Protein 5C6X (pdb70)

CATH classification: 3.10.180.10

Radius of gyration: 14.89 Å; Cα contacts (8 Å, |Δi|>4): 231; chain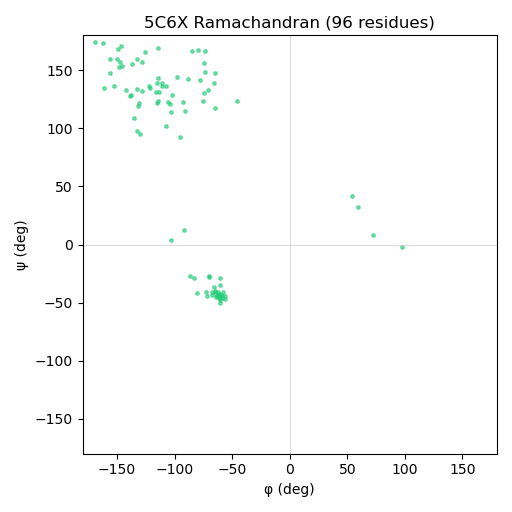s: 1; bounding box: 40×33×23 Å

Structure (mmCIF, N/CA/C/O backbone):
data_5C6X
#
_entry.id   5C6X
#
_cell.length_a   42.420
_cell.length_b   42.420
_cell.length_c   117.610
_cell.angle_alpha   90.00
_cell.angle_beta   90.00
_cell.angle_gamma   90.00
#
_symmetry.space_group_name_H-M   'P 43 21 2'
#
loop_
_entity.id
_entity.type
_entity.pdbx_description
1 polymer 'Glyoxalase/bleomycin resistance protein/dioxygenase'
2 non-polymer 'COBALT (II) ION'
3 non-polymer GLYCEROL
4 non-polymer 'SODIUM ION'
5 water water
#
loop_
_atom_site.group_PDB
_atom_site.id
_atom_site.type_symbol
_atom_site.label_atom_id
_atom_site.label_alt_id
_atom_site.label_comp_id
_atom_site.label_asym_id
_atom_site.label_entity_id
_atom_site.label_seq_id
_atom_site.pdbx_PDB_ins_code
_atom_site.Cartn_x
_atom_site.Cartn_y
_atom_site.Cartn_z
_atom_site.occupancy
_atom_site.B_iso_or_equiv
_atom_site.auth_seq_id
_atom_site.auth_comp_id
_atom_site.auth_asym_id
_atom_site.auth_atom_id
_atom_site.pdbx_PDB_model_num
ATOM 1 N N . MET A 1 4 ? -27.177 -23.758 -6.296 1.00 50.33 4 MET A N 1
ATOM 2 C CA . MET A 1 4 ? -27.896 -22.529 -5.971 1.00 42.49 4 MET A CA 1
ATOM 3 C C . MET A 1 4 ? -27.097 -21.289 -6.382 1.00 41.69 4 MET A C 1
ATOM 4 O O . MET A 1 4 ? -27.204 -20.812 -7.514 1.00 38.83 4 MET A O 1
ATOM 6 N N . SER A 1 5 ? -26.310 -20.761 -5.452 1.00 29.81 5 SER A N 1
ATOM 7 C CA . SER A 1 5 ? -25.339 -19.720 -5.782 1.00 22.88 5 SER A CA 1
ATOM 8 C C . SER A 1 5 ? -24.145 -19.895 -4.868 1.00 20.15 5 SER A C 1
ATOM 9 O O . SER A 1 5 ? -24.265 -20.497 -3.799 1.00 23.60 5 SER A O 1
ATOM 12 N N . ARG A 1 6 ? -22.982 -19.391 -5.285 1.00 16.10 6 ARG A N 1
ATOM 13 C CA . ARG A 1 6 ? -21.814 -19.460 -4.420 1.00 17.38 6 ARG A CA 1
ATOM 14 C C . ARG A 1 6 ? -20.985 -18.206 -4.545 1.00 14.78 6 ARG A C 1
ATOM 15 O O . ARG A 1 6 ? -20.998 -17.531 -5.574 1.00 14.86 6 ARG A O 1
ATOM 23 N N A VAL A 1 7 ? -20.240 -17.894 -3.494 0.47 14.35 7 VAL A N 1
ATOM 24 N N B VAL A 1 7 ? -20.247 -17.898 -3.484 0.53 14.35 7 VAL A N 1
ATOM 25 C CA A VAL A 1 7 ? -19.378 -16.726 -3.533 0.47 13.99 7 VAL A CA 1
ATOM 26 C CA B VAL A 1 7 ? -19.370 -16.737 -3.475 0.53 14.01 7 VAL A CA 1
ATOM 27 C C A VAL A 1 7 ? -18.189 -16.981 -4.442 0.47 14.05 7 VAL A C 1
ATOM 28 C C B VAL A 1 7 ? -18.190 -16.988 -4.398 0.53 14.07 7 VAL A C 1
ATOM 29 O O A VAL A 1 7 ? -17.695 -18.110 -4.547 0.47 14.15 7 VAL A O 1
ATOM 30 O O B VAL A 1 7 ? -17.686 -18.114 -4.493 0.53 14.19 7 VAL A O 1
ATOM 37 N N A GLN A 1 8 ? -17.755 -15.931 -5.126 0.47 12.59 8 GLN A N 1
ATOM 38 N N B GLN A 1 8 ? -17.773 -15.939 -5.098 0.53 12.57 8 GLN A N 1
ATOM 39 C CA A GLN A 1 8 ? -16.482 -15.971 -5.820 0.47 13.96 8 GLN A CA 1
ATOM 40 C CA B GLN A 1 8 ? -16.537 -15.967 -5.858 0.53 13.95 8 GLN A CA 1
ATOM 41 C C A GLN A 1 8 ? -15.507 -15.063 -5.093 0.47 13.86 8 GLN A C 1
ATOM 42 C C B GLN A 1 8 ? -15.550 -15.065 -5.134 0.53 13.84 8 GLN A C 1
ATOM 43 O O A GLN A 1 8 ? -15.793 -13.883 -4.859 0.47 14.78 8 GLN A O 1
ATOM 44 O O B GLN A 1 8 ? -15.859 -13.911 -4.811 0.53 14.68 8 GLN A O 1
ATOM 55 N N A LEU A 1 9 ? -14.367 -15.627 -4.715 0.47 11.92 9 LEU A N 1
ATOM 56 N N B LEU A 1 9 ? -14.377 -15.610 -4.846 0.53 11.92 9 LEU A N 1
ATOM 57 C CA A LEU A 1 9 ? -13.262 -14.851 -4.179 0.47 12.28 9 LEU A CA 1
ATOM 58 C CA B LEU A 1 9 ? -13.300 -14.853 -4.230 0.53 12.29 9 LEU A CA 1
ATOM 59 C C A LEU A 1 9 ? -12.164 -14.820 -5.226 0.47 12.06 9 LEU A C 1
ATOM 60 C C B LEU A 1 9 ? -12.140 -14.817 -5.203 0.53 12.03 9 LEU A C 1
ATOM 61 O O A LEU A 1 9 ? -11.661 -15.866 -5.622 0.47 12.67 9 LEU A O 1
ATOM 62 O O B LEU A 1 9 ? -11.572 -15.854 -5.525 0.53 12.66 9 LEU A O 1
ATOM 71 N N . ALA A 1 10 ? -11.804 -13.630 -5.686 1.00 12.57 10 ALA A N 1
ATOM 72 C CA . ALA A 1 10 ? -10.668 -13.494 -6.605 1.00 11.57 10 ALA A CA 1
ATOM 73 C C . ALA A 1 10 ? -9.512 -12.785 -5.908 1.00 13.30 10 ALA A C 1
ATOM 74 O O . ALA A 1 10 ? -9.642 -11.643 -5.448 1.00 13.81 10 ALA A O 1
ATOM 76 N N . LEU A 1 11 ? -8.384 -13.486 -5.830 1.00 13.02 11 LEU A N 1
ATOM 77 C CA . LEU A 1 11 ? -7.199 -13.010 -5.122 1.00 14.33 11 LEU A CA 1
ATOM 78 C C . LEU A 1 11 ? -6.106 -12.706 -6.127 1.00 14.23 11 LEU A C 1
ATOM 79 O O . LEU A 1 11 ? -5.887 -13.489 -7.052 1.00 16.95 11 LEU A O 1
ATOM 84 N N . ARG A 1 12 ? -5.436 -11.576 -5.942 1.00 14.44 12 ARG A N 1
ATOM 85 C CA . ARG A 1 12 ? -4.229 -11.262 -6.707 1.00 17.19 12 ARG A CA 1
ATOM 86 C C . ARG A 1 12 ? -3.065 -11.804 -5.889 1.00 16.85 12 ARG A C 1
ATOM 87 O O . ARG A 1 12 ? -2.824 -11.342 -4.775 1.00 17.64 12 ARG A O 1
ATOM 95 N N . VAL A 1 13 ? -2.361 -12.795 -6.425 1.00 15.74 13 VAL A N 1
ATOM 96 C CA . VAL A 1 13 ? -1.310 -13.469 -5.665 1.00 16.64 13 VAL A CA 1
ATOM 97 C C . VAL A 1 13 ? 0.060 -13.221 -6.291 1.00 19.67 13 VAL A C 1
ATOM 98 O O . VAL A 1 13 ? 0.187 -13.146 -7.517 1.00 18.85 13 VAL A O 1
ATOM 102 N N . PRO A 1 14 ? 1.088 -13.076 -5.445 1.00 18.68 14 PRO A N 1
ATOM 103 C CA . PRO A 1 14 ? 2.427 -12.841 -6.002 1.00 21.26 14 PRO A CA 1
ATOM 104 C C . PRO A 1 14 ? 3.021 -14.066 -6.703 1.00 23.74 14 PRO A C 1
ATOM 105 O O . PRO A 1 14 ? 3.831 -13.890 -7.614 1.00 26.53 14 PRO A O 1
ATOM 109 N N . ASP A 1 15 ? 2.626 -15.270 -6.304 1.00 17.21 15 ASP A N 1
ATOM 110 C CA . ASP A 1 15 ? 3.209 -16.502 -6.844 1.00 24.85 15 ASP A CA 1
ATOM 111 C C . ASP A 1 15 ? 2.080 -17.454 -7.216 1.00 20.00 15 ASP A C 1
ATOM 112 O O . ASP A 1 15 ? 1.556 -18.163 -6.358 1.00 20.25 15 ASP A O 1
ATOM 117 N N . LEU A 1 16 ? 1.701 -17.475 -8.490 1.00 19.69 16 LEU A N 1
ATOM 118 C CA . LEU A 1 16 ? 0.604 -18.346 -8.909 1.00 16.61 16 LEU A CA 1
ATOM 119 C C . LEU A 1 16 ? 0.857 -19.813 -8.613 1.00 16.69 16 LEU A C 1
ATOM 120 O O . LEU A 1 16 ? -0.017 -20.514 -8.102 1.00 18.81 16 LEU A O 1
ATOM 125 N N . GLU A 1 17 ? 2.057 -20.297 -8.932 1.00 17.61 17 GLU A N 1
ATOM 126 C CA . GLU A 1 17 ? 2.349 -21.703 -8.712 1.00 17.29 17 GLU A CA 1
ATOM 127 C C . GLU A 1 17 ? 2.290 -22.096 -7.242 1.00 13.75 17 GLU A C 1
ATOM 128 O O . GLU A 1 17 ? 1.705 -23.124 -6.907 1.00 17.91 17 GLU A O 1
ATOM 134 N N . ALA A 1 18 ? 2.855 -21.261 -6.375 1.00 17.33 18 ALA A N 1
ATOM 135 C CA . ALA A 1 18 ? 2.829 -21.554 -4.949 1.00 17.77 18 ALA A CA 1
ATOM 136 C C . ALA A 1 18 ? 1.393 -21.528 -4.446 1.00 16.08 18 ALA A C 1
ATOM 137 O O . ALA A 1 18 ? 0.991 -22.366 -3.636 1.00 17.04 18 ALA A O 1
ATOM 139 N N . SER A 1 19 ? 0.619 -20.574 -4.948 1.00 17.44 19 SER A N 1
ATOM 140 C CA . SER A 1 19 ? -0.768 -20.461 -4.518 1.00 16.09 19 SER A CA 1
ATOM 141 C C . SER A 1 19 ? -1.623 -21.645 -4.971 1.00 16.07 19 SER A C 1
ATOM 142 O O . SER A 1 19 ? -2.464 -22.138 -4.216 1.00 15.49 19 SER A O 1
ATOM 145 N N . ILE A 1 20 ? -1.428 -22.115 -6.204 1.00 16.12 20 ILE A N 1
ATOM 146 C CA . ILE A 1 20 ? -2.133 -23.324 -6.633 1.00 15.80 20 ILE A CA 1
ATOM 147 C C . ILE A 1 20 ? -1.877 -24.528 -5.713 1.00 15.42 20 ILE A C 1
ATOM 148 O O . ILE A 1 20 ? -2.810 -25.251 -5.340 1.00 17.07 20 ILE A O 1
ATOM 153 N N . GLY A 1 21 ? -0.617 -24.735 -5.337 1.00 17.05 21 GLY A N 1
ATOM 154 C CA . GLY A 1 21 ? -0.274 -25.837 -4.452 1.00 20.90 21 GLY A CA 1
ATOM 155 C C . GLY A 1 21 ? -0.928 -25.695 -3.089 1.00 17.11 21 GLY A C 1
ATOM 156 O O . GLY A 1 21 ? -1.508 -26.649 -2.552 1.00 19.65 21 GLY A O 1
ATOM 157 N N . PHE A 1 22 ? -0.874 -24.482 -2.554 1.00 17.98 22 PHE A N 1
ATOM 158 C CA . PHE A 1 22 ? -1.476 -24.221 -1.256 1.00 15.57 22 PHE A CA 1
ATOM 159 C C . PHE A 1 22 ? -2.971 -24.486 -1.272 1.00 15.69 22 PHE A C 1
ATOM 160 O O . PHE A 1 22 ? -3.496 -25.177 -0.403 1.00 16.90 22 PHE A O 1
ATOM 168 N N . TYR A 1 23 ? -3.665 -23.924 -2.257 1.00 13.26 23 TYR A N 1
ATOM 169 C CA . TYR A 1 23 ? -5.112 -24.069 -2.307 1.00 14.40 23 TYR A CA 1
ATOM 170 C C . TYR A 1 23 ? -5.572 -25.477 -2.644 1.00 12.93 23 TYR A C 1
ATOM 171 O O . TYR A 1 23 ? -6.636 -25.901 -2.208 1.00 16.06 23 TYR A O 1
ATOM 180 N N . SER A 1 24 ? -4.744 -26.208 -3.387 1.00 18.90 24 SER A N 1
ATOM 181 C CA . SER A 1 24 ? -5.028 -27.606 -3.664 1.00 20.80 24 SER A CA 1
ATOM 182 C C . SER A 1 24 ? -5.041 -28.397 -2.369 1.00 18.47 24 SER A C 1
ATOM 183 O O . SER A 1 24 ? -5.918 -29.237 -2.159 1.00 20.43 24 SER A O 1
ATOM 186 N N . LYS A 1 25 ? -4.095 -28.092 -1.480 1.00 21.04 25 LYS A N 1
ATOM 187 C CA . LYS A 1 25 ? -4.065 -28.728 -0.168 1.00 19.93 25 LYS A CA 1
ATOM 188 C C . LYS A 1 25 ? -5.178 -28.246 0.762 1.00 20.80 25 LYS A C 1
ATOM 189 O O . LYS A 1 25 ? -5.819 -29.047 1.438 1.00 20.13 25 LYS A O 1
ATOM 195 N N . LEU A 1 26 ? -5.409 -26.938 0.806 1.00 18.30 26 LEU A N 1
ATOM 196 C CA . LEU A 1 26 ? -6.427 -26.397 1.705 1.00 18.44 26 LEU A CA 1
ATOM 197 C C . LEU A 1 26 ? -7.808 -26.973 1.416 1.00 19.06 26 LEU A C 1
ATOM 198 O O . LEU A 1 26 ? -8.543 -27.355 2.331 1.00 18.39 26 LEU A O 1
ATOM 203 N N . PHE A 1 27 ? -8.164 -27.049 0.137 1.00 17.82 27 PHE A N 1
ATOM 204 C CA . PHE A 1 27 ? -9.516 -27.461 -0.222 1.00 18.76 27 PHE A CA 1
ATOM 205 C C . PHE A 1 27 ? -9.563 -28.900 -0.718 1.00 25.13 27 PHE A C 1
ATOM 206 O O . PHE A 1 27 ? -10.622 -29.394 -1.115 1.00 29.17 27 PHE A O 1
ATOM 214 N N . GLY A 1 28 ? -8.413 -29.565 -0.672 1.00 21.78 28 GLY A N 1
ATOM 215 C CA . GLY A 1 28 ? -8.331 -30.984 -0.979 1.00 30.43 28 GLY A CA 1
ATOM 216 C C . GLY A 1 28 ? -8.794 -31.308 -2.384 1.00 33.97 28 GLY A C 1
ATOM 217 O O . GLY A 1 28 ? -9.363 -32.377 -2.632 1.00 33.88 28 GLY A O 1
ATOM 218 N N . THR A 1 29 ? -8.563 -30.375 -3.302 1.00 26.10 29 THR A N 1
ATOM 219 C CA . THR A 1 29 ? -8.927 -30.573 -4.701 1.00 34.34 29 THR A CA 1
ATOM 220 C C . THR A 1 29 ? -8.080 -29.688 -5.607 1.00 34.16 29 THR A C 1
ATOM 221 O O . THR A 1 29 ? -7.674 -28.582 -5.231 1.00 27.79 29 THR A O 1
ATOM 225 N N . GLY A 1 30 ? -7.802 -30.185 -6.804 1.00 27.47 30 GLY A N 1
ATOM 226 C CA . GLY A 1 30 ? -6.973 -29.459 -7.739 1.00 20.37 30 GLY A CA 1
ATOM 227 C C . GLY A 1 30 ? -7.744 -28.371 -8.458 1.00 17.29 30 GLY A C 1
ATOM 228 O O . GLY A 1 30 ? -8.977 -28.333 -8.403 1.00 22.74 30 GLY A O 1
ATOM 229 N N . PRO A 1 31 ? -7.018 -27.482 -9.147 1.00 18.16 31 PRO A N 1
ATOM 230 C CA . PRO A 1 31 ? -7.683 -26.405 -9.885 1.00 18.19 31 PRO A CA 1
ATOM 231 C C . PRO A 1 31 ? -8.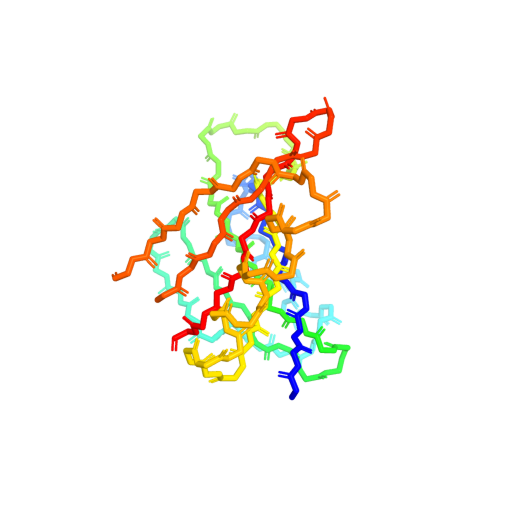530 -26.950 -11.033 1.00 20.37 31 PRO A C 1
ATOM 232 O O . PRO A 1 31 ? -8.197 -27.981 -11.627 1.00 24.71 31 PRO A O 1
ATOM 236 N N . ALA A 1 32 ? -9.623 -26.262 -11.328 1.00 18.65 32 ALA A N 1
ATOM 237 C CA . ALA A 1 32 ? -10.486 -26.630 -12.445 1.00 15.75 32 ALA A CA 1
ATOM 238 C C . ALA A 1 32 ? -9.972 -26.069 -13.765 1.00 19.69 32 ALA A C 1
ATOM 239 O O . ALA A 1 32 ? -10.214 -26.649 -14.830 1.00 23.71 32 ALA A O 1
ATOM 241 N N . LYS A 1 33 ? -9.279 -24.936 -13.697 1.00 16.66 33 LYS A N 1
ATOM 242 C CA . LYS A 1 33 ? -8.745 -24.240 -14.860 1.00 18.45 33 LYS A CA 1
ATOM 243 C C . LYS A 1 33 ? -7.382 -23.675 -14.492 1.00 23.04 33 LYS A C 1
ATOM 244 O O . LYS A 1 33 ? -7.229 -23.071 -13.428 1.00 20.60 33 LYS A O 1
ATOM 250 N N . VAL A 1 34 ? -6.392 -23.877 -15.359 1.00 18.94 34 VAL A N 1
ATOM 251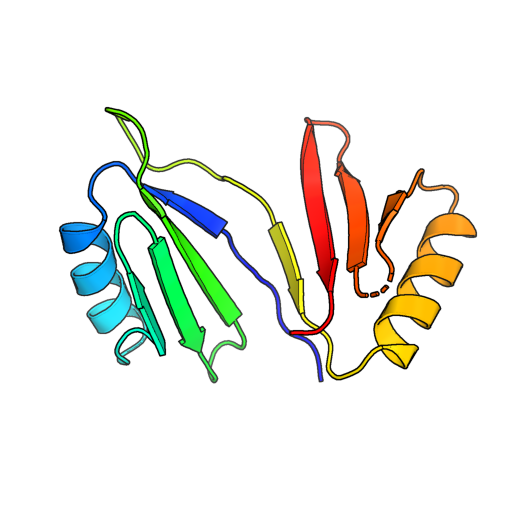 C CA . VAL A 1 34 ? -5.070 -23.289 -15.178 1.00 19.97 34 VAL A CA 1
ATOM 252 C C . VAL A 1 34 ? -4.576 -22.799 -16.511 1.00 25.10 34 VAL A C 1
ATOM 253 O O . VAL A 1 34 ? -4.569 -23.554 -17.489 1.00 25.88 34 VAL A O 1
ATOM 257 N N . ARG A 1 35 ? -4.157 -21.542 -16.549 1.00 20.31 35 ARG A N 1
ATOM 258 C CA . ARG A 1 35 ? -3.501 -20.990 -17.726 1.00 29.55 35 ARG A CA 1
ATOM 259 C C . ARG A 1 35 ? -2.519 -19.929 -17.238 1.00 32.33 35 ARG A C 1
ATOM 260 O O . ARG A 1 35 ? -2.539 -19.581 -16.059 1.00 22.31 35 ARG A O 1
ATOM 268 N N . PRO A 1 36 ? -1.617 -19.454 -18.117 1.00 25.45 36 PRO A N 1
ATOM 269 C CA . PRO A 1 36 ? -0.676 -18.409 -17.693 1.00 22.78 36 PRO A CA 1
ATOM 270 C C . PRO A 1 36 ? -1.341 -17.269 -16.922 1.00 25.67 36 PRO A C 1
ATOM 271 O O . PRO A 1 36 ? -2.303 -16.664 -17.401 1.00 24.84 36 PRO A O 1
ATOM 275 N N . GLY A 1 37 ? -0.851 -17.021 -15.709 1.00 22.77 37 GLY A N 1
ATOM 276 C CA . GLY A 1 37 ? -1.353 -15.946 -14.873 1.00 24.05 37 GLY A CA 1
ATOM 277 C C . GLY A 1 37 ? -2.732 -16.115 -14.245 1.00 18.63 37 GLY A C 1
ATOM 278 O O . GLY A 1 37 ? -3.234 -15.168 -13.634 1.00 18.96 37 GLY A O 1
ATOM 279 N N . TYR A 1 38 ? -3.328 -17.297 -14.364 1.00 17.77 38 TYR A N 1
ATOM 280 C CA . TYR A 1 38 ? -4.700 -17.493 -13.900 1.00 18.07 38 TYR A CA 1
ATOM 281 C C . TYR A 1 38 ? -4.986 -18.933 -13.494 1.00 18.74 38 TYR A C 1
ATOM 282 O O . TYR A 1 38 ? -4.629 -19.872 -14.204 1.00 19.82 38 TYR A O 1
ATOM 291 N N . ALA A 1 39 ? -5.676 -19.117 -12.373 1.00 14.90 39 ALA A N 1
ATOM 292 C CA . ALA A 1 39 ? -6.215 -20.427 -12.072 1.00 14.76 39 ALA A CA 1
ATOM 293 C C . ALA A 1 39 ? -7.536 -20.248 -11.358 1.00 14.87 39 ALA A C 1
ATOM 294 O O . ALA A 1 39 ? -7.768 -19.218 -10.720 1.00 16.71 39 ALA A O 1
ATOM 296 N N . ASN A 1 40 ? -8.406 -21.235 -11.475 1.00 15.02 40 ASN A N 1
ATOM 297 C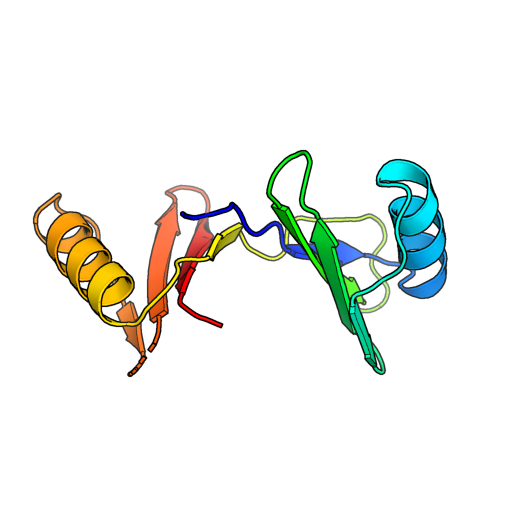 CA . ASN A 1 40 ? -9.579 -21.241 -10.605 1.00 15.82 40 ASN A CA 1
ATOM 298 C C . ASN A 1 40 ? -9.897 -22.610 -10.028 1.00 19.64 40 ASN A C 1
ATOM 299 O O . ASN A 1 40 ? -9.495 -23.641 -10.581 1.00 18.37 40 ASN A O 1
ATOM 304 N N . PHE A 1 41 ? -10.580 -22.604 -8.884 1.00 15.01 41 PHE A N 1
ATOM 305 C CA . PHE A 1 41 ? -11.026 -23.817 -8.214 1.00 14.89 41 PHE A CA 1
ATOM 306 C C . PHE A 1 41 ? -12.529 -23.751 -8.061 1.00 19.56 41 PHE A C 1
ATOM 307 O O . PHE A 1 41 ? -13.062 -22.711 -7.679 1.00 16.60 41 PHE A O 1
ATOM 315 N N . ALA A 1 42 ? -13.208 -24.860 -8.338 1.00 17.27 42 ALA A N 1
ATOM 316 C CA . ALA A 1 42 ? -14.641 -24.973 -8.084 1.00 17.44 42 ALA A CA 1
ATOM 317 C C . ALA A 1 42 ? -14.817 -25.898 -6.896 1.00 17.56 42 ALA A C 1
ATOM 318 O O . ALA A 1 42 ? -14.698 -27.130 -7.017 1.00 20.31 42 ALA A O 1
ATOM 320 N N . ILE A 1 43 ? -15.074 -25.306 -5.735 1.00 16.84 43 ILE A N 1
ATOM 321 C CA . ILE A 1 43 ? -15.123 -26.038 -4.483 1.00 16.16 43 ILE A CA 1
ATOM 322 C C . ILE A 1 43 ? -16.557 -26.278 -4.059 1.00 20.05 43 ILE A C 1
ATOM 323 O O . ILE A 1 43 ? -17.367 -25.348 -4.010 1.00 17.64 43 ILE A O 1
ATOM 328 N N . ALA A 1 44 ? -16.875 -27.531 -3.749 1.00 23.91 44 ALA A N 1
ATOM 329 C CA . ALA A 1 44 ? -18.230 -27.891 -3.356 1.00 23.24 44 ALA A CA 1
ATOM 330 C C . ALA A 1 44 ? -18.496 -27.558 -1.891 1.00 23.96 44 ALA A C 1
ATOM 331 O O . ALA A 1 44 ? -19.561 -27.048 -1.534 1.00 28.21 44 ALA A O 1
ATOM 333 N N . GLU A 1 45 ? -17.510 -27.841 -1.052 1.00 22.27 45 GLU A N 1
ATOM 334 C CA . GLU A 1 45 ? -17.638 -27.668 0.385 1.00 25.42 45 GLU A CA 1
ATOM 335 C C . GLU A 1 45 ? -16.386 -26.987 0.951 1.00 26.80 45 GLU A C 1
ATOM 336 O O . GLU A 1 45 ? -15.317 -27.596 0.991 1.00 28.30 45 GLU A O 1
ATOM 342 N N . PRO A 1 46 ? -16.494 -25.708 1.368 1.00 19.19 46 PRO A N 1
ATOM 343 C CA . PRO A 1 46 ? -17.676 -24.841 1.330 1.00 18.03 46 PRO A CA 1
ATOM 344 C C . PRO A 1 46 ? -17.922 -24.390 -0.102 1.00 15.36 46 PRO A C 1
ATOM 345 O O . PRO A 1 46 ? -16.984 -24.408 -0.897 1.00 15.10 46 PRO A O 1
ATOM 349 N N . PRO A 1 47 ? -19.165 -24.017 -0.436 1.00 15.28 47 PRO A N 1
ATOM 350 C CA . PRO A 1 47 ? -19.438 -23.630 -1.826 1.00 14.71 47 PRO A CA 1
ATOM 351 C C . PRO A 1 47 ? -18.666 -22.366 -2.156 1.00 13.51 47 PRO A C 1
ATOM 352 O O . PRO A 1 47 ? -18.884 -21.329 -1.524 1.00 15.15 47 PRO A O 1
ATOM 356 N N . LEU A 1 48 ? -17.753 -22.456 -3.119 1.00 13.00 48 LEU A N 1
ATOM 357 C CA . LEU A 1 48 ? -16.845 -21.354 -3.390 1.00 13.90 48 LEU A CA 1
ATOM 358 C C . LEU A 1 48 ? -16.233 -21.485 -4.773 1.00 14.94 48 LEU A C 1
ATOM 359 O O . LEU A 1 48 ? -15.785 -22.568 -5.163 1.00 15.04 48 LEU A O 1
ATOM 364 N N . LYS A 1 49 ? -16.208 -20.387 -5.512 1.00 12.70 49 LYS A N 1
ATOM 365 C CA . LYS A 1 49 ? -15.378 -20.285 -6.701 1.00 14.39 49 LYS A CA 1
ATOM 366 C C . LYS A 1 49 ? -14.172 -19.448 -6.321 1.00 14.83 49 LYS A C 1
ATOM 367 O O . LYS A 1 49 ? -14.306 -18.266 -6.007 1.00 13.95 49 LYS A O 1
ATOM 373 N N . LEU A 1 50 ? -12.994 -20.061 -6.327 1.00 13.09 50 LEU A N 1
ATOM 374 C CA . LEU A 1 50 ? -11.776 -19.356 -5.949 1.00 12.18 50 LEU A CA 1
ATOM 375 C C . LEU A 1 50 ? -10.981 -19.077 -7.201 1.00 15.05 50 LEU A C 1
ATOM 376 O O . LEU A 1 50 ? -10.662 -20.000 -7.949 1.00 15.98 50 LEU A O 1
ATOM 381 N N . VAL A 1 51 ? -10.691 -17.803 -7.430 1.00 13.10 51 VAL A N 1
ATOM 382 C CA . VAL A 1 51 ? -9.942 -17.356 -8.593 1.00 13.80 51 VAL A CA 1
ATOM 383 C C . VAL A 1 51 ? -8.611 -16.787 -8.135 1.00 13.88 51 VAL A C 1
ATOM 384 O O . VAL A 1 51 ? -8.559 -15.984 -7.207 1.00 13.26 51 VAL A O 1
ATOM 388 N N . LEU A 1 52 ? -7.533 -17.236 -8.777 1.00 14.95 52 LEU A N 1
ATOM 389 C CA . LEU A 1 52 ? -6.190 -16.739 -8.497 1.00 13.15 52 LEU A CA 1
ATOM 390 C C . LEU A 1 52 ? -5.669 -16.022 -9.728 1.00 13.77 52 LEU A C 1
ATOM 391 O O . LEU A 1 52 ? -5.606 -16.607 -10.816 1.00 16.09 52 LEU A O 1
ATOM 396 N N . ILE A 1 53 ? -5.331 -14.747 -9.560 1.00 13.79 53 ILE A N 1
ATOM 397 C CA . ILE A 1 53 ? -4.781 -13.927 -10.627 1.00 16.19 53 ILE A CA 1
ATOM 398 C C . ILE A 1 53 ? -3.349 -13.573 -10.235 1.00 18.18 53 ILE A C 1
ATOM 399 O O . ILE A 1 53 ? -3.109 -13.001 -9.169 1.00 18.09 53 ILE A O 1
ATOM 404 N N . GLU A 1 54 ? -2.382 -13.905 -11.085 1.00 17.41 54 GLU A N 1
ATOM 405 C CA . GLU A 1 54 ? -1.005 -13.603 -10.728 1.00 21.71 54 GLU A CA 1
ATOM 406 C C . GLU A 1 54 ? -0.751 -12.103 -10.798 1.00 20.37 54 GLU A C 1
ATOM 407 O O . GLU A 1 54 ? -1.142 -11.433 -11.763 1.00 22.31 54 GLU A O 1
ATOM 413 N N . GLY A 1 55 ? -0.117 -11.579 -9.755 1.00 21.37 55 GLY A N 1
ATOM 414 C CA . GLY A 1 55 ? 0.153 -10.160 -9.651 1.00 25.13 55 GLY A CA 1
ATOM 415 C C . GLY A 1 55 ? 1.431 -9.780 -10.370 1.00 34.85 55 GLY A C 1
ATOM 416 O O . GLY A 1 55 ? 2.228 -10.638 -10.748 1.00 39.83 55 GLY A O 1
ATOM 417 N N . ALA A 1 56 ? 1.622 -8.482 -10.569 1.00 47.69 56 ALA A N 1
ATOM 418 C CA . ALA A 1 56 ? 2.822 -7.993 -11.228 1.00 53.15 56 ALA A CA 1
ATOM 419 C C . ALA A 1 56 ? 3.851 -7.593 -10.182 1.00 48.80 56 ALA A C 1
ATOM 420 O O . ALA A 1 56 ? 3.850 -6.453 -9.712 1.00 55.80 56 ALA A O 1
ATOM 422 N N . GLY A 1 57 ? 4.722 -8.536 -9.824 1.00 46.94 57 GLY A N 1
ATOM 423 C CA . GLY A 1 57 ? 5.716 -8.316 -8.786 1.00 39.07 57 GLY A CA 1
ATOM 424 C C . GLY A 1 57 ? 5.098 -7.840 -7.483 1.00 45.59 57 GLY A C 1
ATOM 425 O O . GLY A 1 57 ? 5.621 -6.936 -6.824 1.00 38.44 57 GLY A O 1
ATOM 426 N N . GLU A 1 58 ? 3.972 -8.442 -7.113 1.00 50.38 58 GLU A N 1
ATOM 427 C CA . GLU A 1 58 ? 3.281 -8.061 -5.886 1.00 48.05 58 GLU A CA 1
ATOM 428 C C . GLU A 1 58 ? 4.024 -8.570 -4.651 1.00 30.94 58 GLU A C 1
ATOM 429 O O . GLU A 1 58 ? 4.682 -9.609 -4.700 1.00 38.93 58 GLU A O 1
ATOM 431 N N . ASP A 1 59 ? 3.928 -7.829 -3.551 1.00 34.75 59 ASP A N 1
ATOM 432 C CA . ASP A 1 59 ? 4.637 -8.186 -2.323 1.00 39.12 59 ASP A CA 1
ATOM 433 C C . ASP A 1 59 ? 3.827 -9.159 -1.464 1.00 35.17 59 ASP A C 1
ATOM 434 O O . ASP A 1 59 ? 4.382 -9.947 -0.696 1.00 39.40 59 ASP A O 1
ATOM 436 N N . ALA A 1 60 ? 2.509 -9.104 -1.606 1.00 24.81 60 ALA A N 1
ATOM 437 C CA . ALA A 1 60 ? 1.626 -9.908 -0.778 1.00 20.68 60 ALA A CA 1
ATOM 438 C C . ALA A 1 60 ? 0.312 -10.101 -1.509 1.00 21.44 60 ALA A C 1
ATOM 439 O O . ALA A 1 60 ? -0.023 -9.344 -2.423 1.00 23.70 60 ALA A O 1
ATOM 441 N N . THR A 1 61 ? -0.426 -11.125 -1.103 1.00 16.71 61 THR A N 1
ATOM 442 C CA . T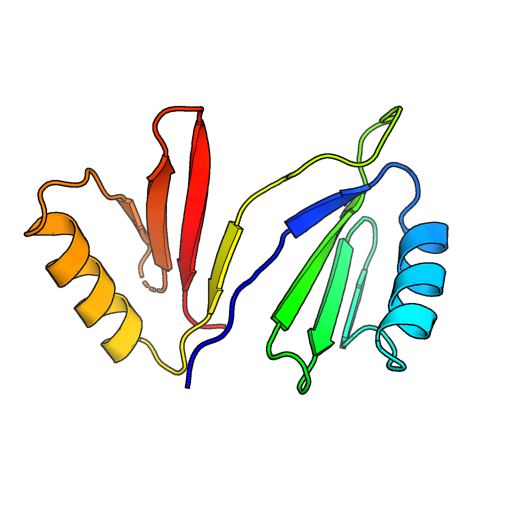HR A 1 61 ? -1.738 -11.385 -1.674 1.00 16.37 61 THR A CA 1
ATOM 443 C C . THR A 1 61 ? -2.695 -10.256 -1.320 1.00 16.95 61 THR A C 1
ATOM 444 O O . THR A 1 61 ? -2.687 -9.748 -0.194 1.00 19.74 61 THR A O 1
ATOM 448 N N . ARG A 1 62 ? -3.510 -9.853 -2.289 1.00 16.63 62 ARG A N 1
ATOM 449 C CA . ARG A 1 62 ? -4.513 -8.833 -2.054 1.00 19.21 62 ARG A CA 1
ATOM 450 C C . ARG A 1 62 ? -5.813 -9.244 -2.711 1.00 18.90 62 ARG A C 1
ATOM 451 O O . ARG A 1 62 ? -5.835 -10.094 -3.599 1.00 17.53 62 ARG A O 1
ATOM 453 N N A LEU A 1 63 ? -6.908 -8.642 -2.260 0.50 17.64 63 LEU A N 1
ATOM 454 N N B LEU A 1 63 ? -6.908 -8.642 -2.260 0.50 17.64 63 LEU A N 1
ATOM 455 C CA A LEU A 1 63 ? -8.199 -8.853 -2.891 0.50 19.60 63 LEU A CA 1
ATOM 456 C CA B LEU A 1 63 ? -8.199 -8.852 -2.891 0.50 19.60 63 LEU A CA 1
ATOM 457 C C A LEU A 1 63 ? -8.192 -8.264 -4.297 0.50 20.90 63 LEU A C 1
ATOM 458 C C B LEU A 1 63 ? -8.192 -8.264 -4.297 0.50 20.90 63 LEU A C 1
ATOM 459 O O A LEU A 1 63 ? -7.793 -7.116 -4.490 0.50 21.33 63 LEU A O 1
ATOM 460 O O B LEU A 1 63 ? -7.792 -7.117 -4.490 0.50 21.33 63 LEU A O 1
ATOM 469 N N . ASP A 1 64 ? -8.607 -9.051 -5.283 1.00 15.51 64 ASP A N 1
ATOM 470 C CA . ASP A 1 64 ? -8.802 -8.519 -6.635 1.00 17.06 64 ASP A CA 1
ATOM 471 C C . ASP A 1 64 ? -10.254 -8.094 -6.809 1.00 18.80 64 ASP A C 1
ATOM 472 O O . ASP A 1 64 ? -10.545 -6.926 -7.080 1.00 19.20 64 ASP A O 1
ATOM 477 N N . HIS A 1 65 ? -11.171 -9.037 -6.636 1.00 13.92 65 HIS A N 1
ATOM 478 C CA . HIS A 1 65 ? -12.591 -8.692 -6.630 1.00 15.61 65 HIS A CA 1
ATOM 479 C C . HIS A 1 65 ? -13.389 -9.804 -5.996 1.00 15.19 65 HIS A C 1
ATOM 480 O O . HIS A 1 65 ? -12.855 -10.855 -5.659 1.00 13.22 65 HIS A O 1
ATOM 487 N N . LEU A 1 66 ? -14.679 -9.541 -5.820 1.00 13.15 66 LEU A N 1
ATOM 488 C CA . LEU A 1 66 ? -15.583 -10.464 -5.168 1.00 11.61 66 LEU A CA 1
ATOM 489 C C . LEU A 1 66 ? -16.746 -10.705 -6.104 1.00 12.74 66 LEU A C 1
ATOM 490 O O . LEU A 1 66 ? -16.934 -9.987 -7.091 1.00 14.29 66 LEU A O 1
ATOM 495 N N . GLY A 1 67 ? -17.528 -11.739 -5.816 1.00 13.47 67 GLY A N 1
ATOM 496 C CA . GLY A 1 67 ? -18.669 -12.014 -6.660 1.00 13.64 67 GLY A CA 1
ATOM 497 C C . GLY A 1 67 ? -19.625 -13.040 -6.103 1.00 14.12 67 GLY A C 1
ATOM 498 O O . GLY A 1 67 ? -19.384 -13.652 -5.067 1.00 13.45 67 GLY A O 1
ATOM 499 N N . VAL A 1 68 ? -20.729 -13.212 -6.817 1.00 14.44 68 VAL A N 1
ATOM 500 C CA . VAL A 1 68 ? -21.705 -14.248 -6.527 1.00 14.79 68 VAL A CA 1
ATOM 501 C C . VAL A 1 68 ? -21.990 -14.925 -7.858 1.00 14.48 68 VAL A C 1
ATOM 502 O O . VAL A 1 68 ? -22.411 -14.274 -8.823 1.00 14.80 68 VAL A O 1
ATOM 506 N N . GLU A 1 69 ? -21.695 -16.217 -7.919 1.00 17.47 69 GLU A N 1
ATOM 507 C CA . GLU A 1 69 ? -21.899 -17.018 -9.110 1.00 17.01 69 GLU A CA 1
ATOM 508 C C . GLU A 1 69 ? -23.276 -17.654 -8.995 1.00 18.00 69 GLU A C 1
ATOM 509 O O . GLU A 1 69 ? -23.568 -18.350 -8.013 1.00 19.07 69 GLU A O 1
ATOM 515 N N . VAL A 1 70 ? -24.134 -17.406 -9.983 1.00 20.36 70 VAL A N 1
ATOM 516 C CA . VAL A 1 70 ? -25.491 -17.960 -9.957 1.00 21.81 70 VAL A CA 1
ATOM 517 C C . VAL A 1 70 ? -25.697 -18.960 -11.090 1.00 25.38 70 VAL A C 1
ATOM 518 O O . VAL A 1 70 ? -24.870 -19.062 -11.992 1.00 24.86 70 VAL A O 1
ATOM 522 N N . GLU A 1 71 ? -26.810 -19.690 -11.032 1.00 30.10 71 GLU A N 1
ATOM 523 C CA . GLU A 1 71 ? -27.022 -20.840 -11.909 1.00 37.48 71 GLU A CA 1
ATOM 524 C C . GLU A 1 71 ? -27.315 -20.462 -13.360 1.00 36.27 71 GLU A C 1
ATOM 525 O O . GLU A 1 71 ? -26.807 -21.099 -14.288 1.00 41.17 71 GLU A O 1
ATOM 527 N N . ASP A 1 72 ? -28.131 -19.429 -13.553 1.00 33.46 72 ASP A N 1
ATOM 528 C CA . ASP A 1 72 ? -28.558 -19.049 -14.901 1.00 33.58 72 ASP A CA 1
ATOM 529 C C . ASP A 1 72 ? -28.758 -17.547 -15.090 1.00 29.40 72 ASP A C 1
ATOM 530 O O . ASP A 1 72 ? -28.743 -16.778 -14.125 1.00 29.20 72 ASP A O 1
ATOM 535 N N . SER A 1 73 ? -28.962 -17.142 -16.341 1.00 33.47 73 SER A N 1
ATOM 536 C CA . SER A 1 73 ? -29.130 -15.732 -16.674 1.00 30.20 73 SER A CA 1
ATOM 537 C C . SER A 1 73 ? -30.336 -15.087 -15.992 1.00 28.93 73 SER A C 1
ATOM 538 O O . SER A 1 73 ? -30.288 -13.914 -15.622 1.00 30.90 73 SER A O 1
ATOM 541 N N . ALA A 1 74 ? -31.416 -15.850 -15.827 1.00 28.25 74 ALA A N 1
ATOM 542 C CA . ALA A 1 74 ? -32.611 -15.332 -15.171 1.00 33.40 74 ALA A CA 1
ATOM 543 C C . ALA A 1 74 ? -32.303 -14.837 -13.758 1.00 24.01 74 ALA A C 1
ATOM 544 O O . ALA A 1 74 ? -32.807 -13.794 -13.328 1.00 30.54 74 ALA A O 1
ATOM 546 N N . GLN A 1 75 ? -31.467 -15.590 -13.046 1.00 28.97 75 GLN A N 1
ATOM 547 C CA . GLN A 1 75 ? -31.064 -15.223 -11.694 1.00 30.03 75 GLN A CA 1
ATOM 548 C C . GLN A 1 75 ? -30.229 -13.940 -11.704 1.00 25.72 75 GLN A C 1
ATOM 549 O O . GLN A 1 75 ? -30.358 -13.105 -10.805 1.00 27.14 75 GLN A O 1
ATOM 551 N N . VAL A 1 76 ? -29.388 -13.774 -12.725 1.00 28.02 76 VAL A N 1
ATOM 552 C CA . VAL A 1 76 ? -28.617 -12.539 -12.847 1.00 22.09 76 VAL A CA 1
ATOM 553 C C . VAL A 1 76 ? -29.558 -11.356 -13.053 1.00 22.46 76 VAL A C 1
ATOM 554 O O . VAL A 1 76 ? -29.413 -10.318 -12.412 1.00 21.62 76 VAL A O 1
ATOM 558 N N . GLY A 1 77 ? -30.539 -11.529 -13.937 1.00 28.23 77 GLY A N 1
ATOM 559 C CA . GLY A 1 77 ? -31.522 -10.491 -14.198 1.00 25.94 77 GLY A CA 1
ATOM 560 C C . GLY A 1 77 ? -32.327 -10.131 -12.963 1.00 22.30 77 GLY A C 1
ATOM 561 O O . GLY A 1 77 ? -32.574 -8.954 -12.687 1.00 24.28 77 GLY A O 1
ATOM 562 N N . HIS A 1 78 ? -32.728 -11.151 -12.208 1.00 27.27 78 HIS A N 1
ATOM 563 C CA . HIS A 1 78 ? -33.456 -10.927 -10.960 1.00 26.72 78 HIS A CA 1
ATOM 564 C C . HIS A 1 78 ? -32.609 -10.113 -9.986 1.00 22.61 78 HIS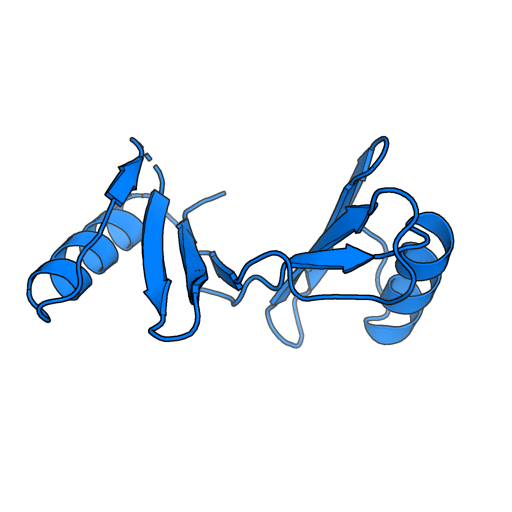 A C 1
ATOM 565 O O . HIS A 1 78 ? -33.075 -9.125 -9.420 1.00 25.21 78 HIS A O 1
ATOM 567 N N . ALA A 1 79 ? -31.354 -10.524 -9.819 1.00 28.00 79 ALA A N 1
ATOM 568 C CA . ALA A 1 79 ? -30.428 -9.801 -8.955 1.00 25.81 79 ALA A CA 1
ATOM 569 C C . ALA A 1 79 ? -30.223 -8.365 -9.435 1.00 17.28 79 ALA A C 1
ATOM 570 O O . ALA A 1 79 ? -30.220 -7.424 -8.633 1.00 20.48 79 ALA A O 1
ATOM 572 N N . ALA A 1 80 ? -30.047 -8.195 -10.745 1.00 18.19 80 ALA A N 1
ATOM 573 C CA . ALA A 1 80 ? -29.863 -6.866 -11.308 1.00 19.74 80 ALA A CA 1
ATOM 574 C C . ALA A 1 80 ? -31.026 -5.937 -10.958 1.00 19.00 80 ALA A C 1
ATOM 575 O O . ALA A 1 80 ? -30.821 -4.796 -10.540 1.00 22.44 80 ALA A O 1
ATOM 577 N N . ARG A 1 81 ? -32.251 -6.429 -11.123 1.00 25.44 81 ARG A N 1
ATOM 578 C CA . ARG A 1 81 ? -33.416 -5.602 -10.835 1.00 31.75 81 ARG A CA 1
ATOM 579 C C . ARG A 1 81 ? -33.553 -5.298 -9.341 1.00 23.75 81 ARG A C 1
ATOM 580 O O . ARG A 1 81 ? -33.807 -4.153 -8.957 1.00 26.15 81 ARG A O 1
ATOM 588 N N . ARG A 1 82 ? -33.352 -6.315 -8.507 1.00 23.40 82 ARG A N 1
ATOM 589 C CA . ARG A 1 82 ? -33.434 -6.125 -7.062 1.00 26.96 82 ARG A CA 1
ATOM 590 C C . ARG A 1 82 ? -32.395 -5.129 -6.568 1.00 24.99 82 ARG A C 1
ATOM 591 O O . ARG A 1 82 ? -32.703 -4.233 -5.786 1.00 24.89 82 ARG A O 1
ATOM 599 N N . LEU A 1 83 ? -31.159 -5.276 -7.037 1.00 24.08 83 LEU A N 1
ATOM 600 C CA . LEU A 1 83 ? -30.115 -4.341 -6.642 1.00 21.17 83 LEU A CA 1
ATOM 601 C C . LEU A 1 83 ? -30.427 -2.888 -7.033 1.00 19.20 83 LEU A C 1
ATOM 602 O O . LEU A 1 83 ? -30.235 -1.972 -6.233 1.00 23.40 83 LEU A O 1
ATOM 607 N N . LYS A 1 84 ? -30.923 -2.682 -8.252 1.00 22.86 84 LYS A N 1
ATOM 608 C CA . LYS A 1 84 ? -31.248 -1.331 -8.712 1.00 28.26 84 LYS A CA 1
ATOM 609 C C . LYS A 1 84 ? -32.383 -0.713 -7.900 1.00 27.76 84 LYS A C 1
ATOM 610 O O . LYS A 1 84 ? -32.328 0.464 -7.537 1.00 31.28 84 LYS A O 1
ATOM 616 N N . GLU A 1 85 ? -33.393 -1.523 -7.596 1.00 31.30 85 GLU A N 1
ATOM 617 C CA . GLU A 1 85 ? -34.542 -1.063 -6.820 1.00 37.08 85 GLU A CA 1
ATOM 618 C C . GLU A 1 85 ? -34.156 -0.747 -5.377 1.00 35.68 85 GLU A C 1
ATOM 619 O O . GLU A 1 85 ? -34.845 0.015 -4.702 1.00 36.25 85 GLU A O 1
ATOM 625 N N A SER A 1 86 ? -33.057 -1.330 -4.909 0.40 30.39 86 SER A N 1
ATOM 626 N N B SER A 1 86 ? -33.051 -1.328 -4.915 0.60 30.38 86 SER A N 1
ATOM 627 C CA A SER A 1 86 ? -32.592 -1.085 -3.545 0.40 30.01 86 SER A CA 1
ATOM 628 C CA B SER A 1 86 ? -32.572 -1.094 -3.553 0.60 30.00 86 SER A CA 1
ATOM 629 C C A SER A 1 86 ? -31.801 0.219 -3.461 0.40 30.11 86 SER A C 1
ATOM 630 C C B SER A 1 86 ? -31.817 0.225 -3.462 0.60 30.10 86 SER A C 1
ATOM 631 O O A SER A 1 86 ? -31.466 0.685 -2.373 0.40 31.08 86 SER A O 1
ATOM 632 O O B SER A 1 86 ? -31.514 0.705 -2.370 0.60 31.10 86 SER A O 1
ATOM 637 N N . GLY A 1 87 ? -31.506 0.805 -4.617 1.00 28.72 87 GLY A N 1
ATOM 638 C CA . GLY A 1 87 ? -30.860 2.101 -4.667 1.00 28.43 87 GLY A CA 1
ATOM 639 C C . GLY A 1 87 ? -29.387 2.054 -5.000 1.00 33.95 87 GLY A C 1
ATOM 640 O O . GLY A 1 87 ? -28.731 3.096 -5.063 1.00 34.81 87 GLY A O 1
ATOM 641 N N . LEU A 1 88 ? -28.861 0.849 -5.209 1.00 28.00 88 LEU A N 1
ATOM 642 C CA . LEU A 1 88 ? -27.452 0.710 -5.559 1.00 24.40 88 LEU A CA 1
ATOM 643 C C . LEU A 1 88 ? -27.224 1.055 -7.022 1.00 24.43 88 LEU A C 1
ATOM 644 O O . LEU A 1 88 ? -28.040 0.714 -7.887 1.00 26.02 88 LEU A O 1
ATOM 649 N N . ALA A 1 89 ? -26.109 1.724 -7.298 1.00 22.88 89 ALA A N 1
ATOM 650 C CA . ALA A 1 89 ? -25.686 1.938 -8.680 1.00 23.57 89 ALA A CA 1
ATOM 651 C C . ALA A 1 89 ? -25.128 0.628 -9.238 1.00 21.51 89 ALA A C 1
ATOM 652 O O . ALA A 1 89 ? -24.308 -0.027 -8.597 1.00 24.59 89 ALA A O 1
ATOM 654 N N . THR A 1 90 ? -25.600 0.230 -10.415 1.00 19.56 90 THR A N 1
ATOM 655 C CA . THR A 1 90 ? -25.197 -1.037 -11.021 1.00 20.43 90 THR A CA 1
ATOM 656 C C . THR A 1 90 ? -24.726 -0.815 -12.449 1.00 23.51 90 THR A C 1
ATOM 657 O O . THR A 1 90 ? -25.101 0.175 -13.082 1.00 22.94 90 THR A O 1
ATOM 661 N N . VAL A 1 91 ? -23.906 -1.740 -12.945 1.00 18.87 91 VAL A N 1
ATOM 662 C CA . VAL A 1 91 ? -23.543 -1.788 -14.357 1.00 17.30 91 VAL A CA 1
ATOM 663 C C . VAL A 1 91 ? -23.741 -3.216 -14.858 1.00 21.61 91 VAL A C 1
ATOM 664 O O . VAL A 1 91 ? -23.140 -4.164 -14.336 1.00 18.64 91 VAL A O 1
ATOM 668 N N . GLU A 1 92 ? -24.583 -3.385 -15.873 1.00 17.99 92 GLU A N 1
ATOM 669 C CA . GLU A 1 92 ? -24.875 -4.709 -16.395 1.00 20.15 92 GLU A CA 1
ATOM 670 C C . GLU A 1 92 ? -24.061 -5.048 -17.643 1.00 25.61 92 GLU A C 1
ATOM 671 O O . GLU A 1 92 ? -23.767 -4.163 -18.460 1.00 26.80 92 GLU A O 1
ATOM 677 N N . GLU A 1 93 ? -23.670 -6.317 -17.768 1.00 25.74 93 GLU A N 1
ATOM 678 C CA . GLU A 1 93 ? -23.102 -6.844 -19.014 1.00 24.04 93 GLU A CA 1
ATOM 679 C C . GLU A 1 93 ? -24.054 -7.903 -19.557 1.00 38.62 93 GLU A C 1
ATOM 680 O O . GLU A 1 93 ? -24.598 -8.704 -18.793 1.00 32.35 93 GLU A O 1
ATOM 686 N N . ASN A 1 94 ? -24.262 -7.919 -20.870 1.00 34.97 94 ASN A N 1
ATOM 687 C CA . ASN A 1 94 ? -25.171 -8.897 -21.462 1.00 48.30 94 ASN A CA 1
ATOM 688 C C . ASN A 1 94 ? -24.555 -9.635 -22.650 1.00 48.16 94 ASN A C 1
ATOM 689 O O . ASN A 1 94 ? -23.342 -9.855 -22.696 1.00 47.32 94 ASN A O 1
ATOM 691 N N . ASP A 1 104 ? -23.447 -13.144 -18.743 1.00 37.45 104 ASP A N 1
ATOM 692 C CA . ASP A 1 104 ? -24.371 -12.188 -18.145 1.00 40.28 104 ASP A CA 1
ATOM 693 C C . ASP A 1 104 ? -23.921 -11.826 -16.725 1.00 22.12 104 ASP A C 1
ATOM 694 O O . ASP A 1 104 ? -23.635 -12.702 -15.902 1.00 23.06 104 ASP A O 1
ATOM 699 N N . LYS A 1 105 ? -23.833 -10.526 -16.456 1.00 23.87 105 LYS A N 1
ATOM 700 C CA . LYS A 1 105 ? -23.235 -10.034 -15.218 1.00 19.73 105 LYS A CA 1
ATOM 701 C C . LYS A 1 105 ? -23.869 -8.736 -14.759 1.00 20.49 105 LYS A C 1
ATOM 702 O O . LYS A 1 105 ? -24.356 -7.946 -15.570 1.00 21.90 105 LYS A O 1
ATOM 708 N N . VAL A 1 106 ? -23.834 -8.491 -13.453 1.00 15.91 106 VAL A N 1
ATOM 709 C CA . VAL A 1 106 ? -24.117 -7.160 -12.952 1.00 15.18 106 VAL A CA 1
ATOM 710 C C . VAL A 1 106 ? -23.041 -6.789 -11.943 1.00 17.18 106 VAL A C 1
ATOM 711 O O . VAL A 1 106 ? -22.677 -7.605 -11.089 1.00 18.87 106 VAL A O 1
ATOM 715 N N . TRP A 1 107 ? -22.512 -5.577 -12.070 1.00 15.38 107 TRP A N 1
ATOM 716 C CA . TRP A 1 107 ? -21.453 -5.094 -11.194 1.00 15.34 107 TRP A CA 1
ATOM 717 C C . TRP A 1 107 ? -21.952 -4.051 -10.211 1.00 16.18 107 TRP A C 1
ATOM 718 O O . TRP A 1 107 ? -22.688 -3.137 -10.589 1.00 19.47 107 TRP A O 1
ATOM 729 N N . VAL A 1 108 ? -21.535 -4.171 -8.951 1.00 16.41 108 VAL A N 1
ATOM 730 C CA . VAL A 1 108 ? -21.700 -3.097 -7.971 1.00 15.51 108 VAL A CA 1
ATOM 731 C C . VAL A 1 108 ? -20.368 -2.915 -7.244 1.00 17.83 108 VAL A C 1
ATOM 732 O O . VAL A 1 108 ? -19.521 -3.813 -7.260 1.00 20.04 108 VAL A O 1
ATOM 736 N N . THR A 1 109 ? -20.169 -1.751 -6.631 1.00 15.46 109 THR A N 1
ATOM 737 C CA . THR A 1 109 ? -18.941 -1.467 -5.892 1.00 13.46 109 THR A CA 1
ATOM 738 C C . THR A 1 109 ? -19.288 -0.976 -4.490 1.00 14.37 109 THR A C 1
ATOM 739 O O . THR A 1 109 ? -20.163 -0.112 -4.318 1.00 18.86 109 THR A O 1
ATOM 743 N N . GLY A 1 110 ? -18.621 -1.543 -3.489 1.00 14.76 110 GLY A N 1
ATOM 744 C CA . GLY A 1 110 ? -18.840 -1.147 -2.107 1.00 16.02 110 GLY A CA 1
ATOM 745 C C . GLY A 1 110 ? -18.228 0.206 -1.815 1.00 17.28 110 GLY A C 1
ATOM 746 O O . GLY A 1 110 ? -17.420 0.716 -2.607 1.00 17.74 110 GLY A O 1
ATOM 747 N N . PRO A 1 111 ? -18.600 0.797 -0.672 1.00 15.42 111 PRO A N 1
ATOM 748 C CA . PRO A 1 111 ? -18.137 2.153 -0.372 1.00 17.59 111 PRO A CA 1
ATOM 749 C C . PRO A 1 111 ? -16.620 2.304 -0.269 1.00 22.81 111 PRO A C 1
ATOM 750 O O . PRO A 1 111 ? -16.119 3.388 -0.584 1.00 27.27 111 PRO A O 1
ATOM 754 N N . GLY A 1 112 ? -15.899 1.260 0.125 1.00 20.69 112 GLY A N 1
ATOM 755 C CA . GLY A 1 112 ? -14.448 1.338 0.160 1.00 20.91 112 GLY A CA 1
ATOM 756 C C . GLY A 1 112 ? -13.784 0.874 -1.124 1.0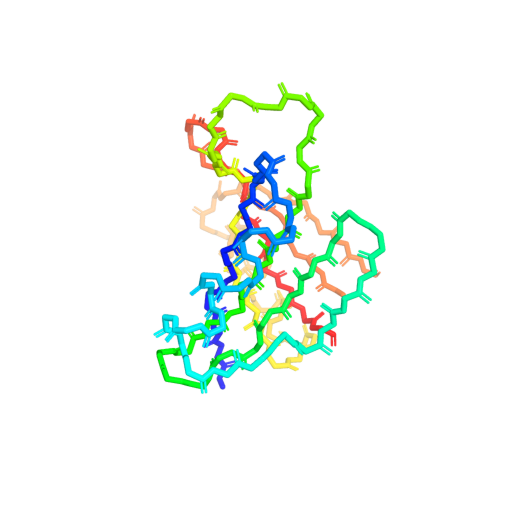0 15.08 112 GLY A C 1
ATOM 757 O O . GLY A 1 112 ? -12.577 0.640 -1.148 1.00 18.03 112 GLY A O 1
ATOM 758 N N . GLY A 1 113 ? -14.578 0.713 -2.178 1.00 14.71 113 GLY A N 1
ATOM 759 C CA . GLY A 1 113 ? -14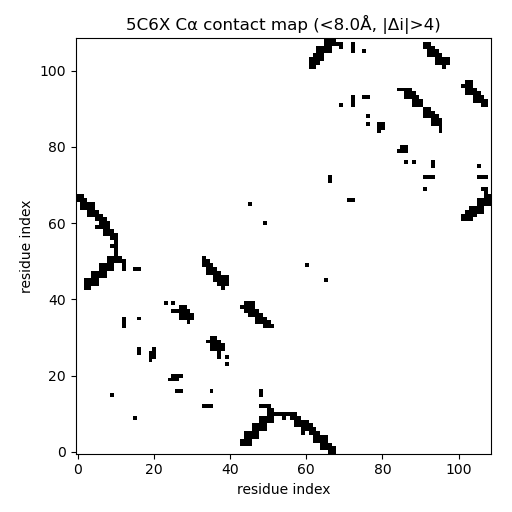.036 0.426 -3.498 1.00 19.64 113 GLY A CA 1
ATOM 760 C C . GLY A 1 113 ? -14.010 -1.024 -3.951 1.00 19.57 113 GLY A C 1
ATOM 761 O O . GLY A 1 113 ? -13.602 -1.312 -5.084 1.00 20.30 113 GLY A O 1
ATOM 762 N N . GLU A 1 114 ? -14.438 -1.948 -3.097 1.00 15.79 114 GLU A N 1
ATOM 763 C CA . GLU A 1 114 ? -14.348 -3.361 -3.457 1.00 15.68 114 GLU A CA 1
ATOM 764 C C . GLU A 1 114 ? -15.425 -3.736 -4.476 1.00 16.36 114 GLU A C 1
ATOM 765 O O . GLU A 1 114 ? -16.612 -3.508 -4.254 1.00 16.07 114 GLU A O 1
ATOM 771 N N . PRO A 1 115 ? -15.016 -4.280 -5.633 1.00 15.30 115 PRO A N 1
ATOM 772 C CA . PRO A 1 115 ? -16.037 -4.588 -6.635 1.00 13.54 115 PRO A CA 1
ATOM 773 C C . PRO A 1 115 ? -16.640 -5.974 -6.481 1.00 12.84 115 PRO A C 1
ATOM 774 O O . PRO A 1 115 ? -15.936 -6.919 -6.113 1.00 14.09 115 PRO A O 1
ATOM 778 N N . TRP A 1 116 ? -17.945 -6.070 -6.740 1.00 13.51 116 TRP A N 1
ATOM 779 C CA . TRP A 1 116 ? -18.668 -7.330 -6.744 1.00 15.99 116 TRP A CA 1
ATOM 780 C C . TRP A 1 116 ? -19.307 -7.573 -8.099 1.00 13.68 116 TRP A C 1
ATOM 781 O O . TRP A 1 116 ? -19.930 -6.671 -8.662 1.00 18.85 116 TRP A O 1
ATOM 792 N N . GLU A 1 117 ? -19.182 -8.790 -8.615 1.00 13.07 117 GLU A N 1
ATOM 793 C CA . GLU A 1 117 ? -19.911 -9.176 -9.822 1.00 16.41 117 GLU A CA 1
ATOM 794 C C . GLU A 1 117 ? -20.898 -10.297 -9.506 1.00 19.75 117 GLU A C 1
ATOM 795 O O . GLU A 1 117 ? -20.545 -11.279 -8.859 1.00 17.01 117 GLU A O 1
ATOM 801 N N . VAL A 1 118 ? -22.141 -10.146 -9.945 1.00 16.70 118 VAL A N 1
ATOM 802 C CA . VAL A 1 118 ? -23.099 -11.238 -9.872 1.00 17.88 118 VAL A CA 1
ATOM 803 C C . VAL A 1 118 ? -23.189 -11.764 -11.291 1.00 17.66 118 VAL A C 1
ATOM 804 O O . VAL A 1 118 ? -23.502 -11.018 -12.212 1.00 20.03 118 VAL A O 1
ATOM 808 N N . TYR A 1 119 ? -22.871 -13.038 -11.484 1.00 16.63 119 TYR A N 1
ATOM 809 C CA . TYR A 1 119 ? -22.640 -13.533 -12.833 1.00 20.37 119 TYR A CA 1
ATOM 810 C C . TYR A 1 119 ? -23.018 -14.996 -12.962 1.00 20.47 119 TYR A C 1
ATOM 811 O O . TYR A 1 119 ? -23.095 -15.732 -11.967 1.00 18.93 119 TYR A O 1
ATOM 820 N N . VAL A 1 120 ? -23.249 -15.416 -14.202 1.00 20.86 120 VAL A N 1
ATOM 821 C CA . VAL A 1 120 ? -23.407 -16.830 -14.506 1.00 22.16 120 VAL A CA 1
ATOM 822 C C . VAL A 1 120 ? -22.192 -17.264 -15.319 1.00 26.91 120 VAL A C 1
ATOM 823 O O . VAL A 1 120 ? -21.716 -16.514 -16.173 1.00 28.82 120 VAL A O 1
ATOM 827 N N . VAL A 1 121 ? -21.664 -18.450 -15.031 1.00 38.37 121 VAL A N 1
ATOM 828 C CA . VAL A 1 121 ? -20.490 -18.947 -15.746 1.00 47.35 121 VAL A CA 1
ATOM 829 C C . VAL A 1 121 ? -20.845 -19.366 -17.168 1.00 45.39 121 VAL A C 1
ATOM 830 O O . VAL A 1 121 ? -21.696 -20.234 -17.373 1.00 51.12 121 VAL A O 1
#

Secondary structure (DSSP, 8-state):
-EEEEEEEEES-HHHHHHHHHHHHTS--SEEETTEEEEEETTTTEEEEEEE-SS-SS-EEEEEEEEESSHHHHHHHHHHHHHTT---EEE--EEEEE-TTS-EEEEEE-

Nearest PDB structures (foldseek):
  5c68-assembly1_A  TM=1.005E+00  e=9.000E-22  Thermomonospora curvata DSM 43183
  6xck-assembly3_A  TM=9.988E-01  e=8.484E-22  Thermomonospora curvata DSM 43183
  5d4f-assembly1_A  TM=1.006E+00  e=3.297E-21  Thermomonospora curvata DSM 43183
  6xck-assembly3_B  TM=9.989E-01  e=7.532E-21  Thermomonospora curvata DSM 43183
  6xa0-assembly1_B  TM=9.981E-01  e=1.138E-20  Thermomonospora curvata DSM 43183

Organism: Thermomonospora curvata (strain ATCC 19995 / DSM 43183 / JCM 3096 / KCTC 9072 / NBRC 15933 / NCIMB 10081 / Henssen B9) (NCBI:txid471852)

Foldseek 3Di:
DKAKEFEKAAQDVVVVQVVVCVVQVHHWPDDDVQKTWHQGVVVGYIYIYGYDDNDPGMDTPAMEMEDADQVVQVVVQVVCVVVPFDWDQDVDWIWGADPVGHIYIYYYD

InterPro domains:
  IPR004360 Glyoxalase/fosfomycin resistance/dioxygenase domain [PF00903] (5-115)
  IPR029068 Glyoxalase/Bleomycin resistance protein/Dihydroxybiphenyl dioxygenase [G3DSA:3.10.180.10] (1-123)
  IPR029068 Glyoxalase/Bleomycin resistance protein/Dihydroxybiphenyl dioxygenase [SSF54593] (6-117)
  IPR037523 Vicinal oxygen chelate (VOC), core domain [PS51819] (2-118)
  IPR049789 ArsI/CadI-like [NF041414] (3-151)
  IPR052393 Cadmium-induced response protein [PTHR41294] (1-151)

Sequence (109 aa):
MSRVVQQLLALRVPDLEASIGFYSKLFGTGPAKVRPGYANFAIAEPPLKLVLIEGAGEDATRLLDHLGVEVEDSAQVGHAARRLKESSGLATVEENDKVWVTGPGGEPWEVYVV

B-factor: mean 25.33, std 11.49, range [10.17, 79.87]

Solvent-accessible surface area: 6446 Å² total; per-residue (Å²): 139,64,66,68,10,66,0,30,95,2,53,70,12,143,59,15,28,26,117,36,29,170,102,49,68,57,43,44,57,128,90,138,137,28,44,0,17,0,49,5,89,148,71,79,10,22,2,7,0,47,77,12,109,84,34,111,67,72,45,80,38,27,22,0,43,16,19,78,73,61,81,38,2,36,67,16,8,148,155,19,103,133,84,66,90,94,29,101,92,82,140,68,61,0,65,23,91,17,152,78,45,62,42,80,6,16,18,35,110